Protein AF-X6P8C7-F1 (afdb_monomer)

Structure (mmCIF, N/CA/C/O backbone):
data_AF-X6P8C7-F1
#
_entry.id   AF-X6P8C7-F1
#
loop_
_atom_site.group_PDB
_atom_site.id
_atom_site.type_symbol
_atom_site.label_atom_id
_atom_site.label_alt_id
_atom_site.label_comp_id
_atom_site.label_asym_id
_atom_site.label_entity_id
_atom_site.label_seq_id
_atom_site.pdbx_PDB_ins_code
_atom_site.Cartn_x
_atom_site.Cartn_y
_atom_site.Cartn_z
_atom_site.occupancy
_atom_site.B_iso_or_equiv
_atom_site.auth_seq_id
_atom_site.auth_comp_id
_atom_site.auth_asym_id
_atom_site.auth_atom_id
_atom_site.pdbx_PDB_model_num
ATOM 1 N N . MET A 1 1 ? -44.834 15.120 -1.832 1.00 42.75 1 MET A N 1
ATOM 2 C CA . MET A 1 1 ? -44.148 13.977 -1.190 1.00 42.75 1 MET A CA 1
ATOM 3 C C . MET A 1 1 ? -42.795 13.835 -1.862 1.00 42.75 1 MET A C 1
ATOM 5 O O . MET A 1 1 ? -42.754 13.786 -3.082 1.00 42.75 1 MET A O 1
ATOM 9 N N . GLY A 1 2 ? -41.721 13.997 -1.089 1.00 45.91 2 GLY A N 1
ATOM 10 C CA . GLY A 1 2 ? -40.395 14.371 -1.585 1.00 45.91 2 GLY A CA 1
ATOM 11 C C . GLY A 1 2 ? -39.647 13.249 -2.300 1.00 45.91 2 GLY A C 1
ATOM 12 O O . GLY A 1 2 ? -39.567 12.133 -1.799 1.00 45.91 2 GLY A O 1
ATOM 13 N N . ASN A 1 3 ? -39.064 13.594 -3.446 1.00 49.72 3 ASN A N 1
ATOM 14 C CA . ASN A 1 3 ? -38.080 12.786 -4.151 1.00 49.72 3 ASN A CA 1
ATOM 15 C C . ASN A 1 3 ? -36.753 12.897 -3.382 1.00 49.72 3 ASN A C 1
ATOM 17 O O . ASN A 1 3 ? -36.060 13.911 -3.482 1.00 49.72 3 ASN A O 1
ATOM 21 N N . GLN A 1 4 ? -36.422 11.903 -2.557 1.00 58.41 4 GLN A N 1
ATOM 22 C CA . GLN A 1 4 ? -35.071 11.799 -2.013 1.00 58.41 4 GLN A CA 1
ATOM 23 C C . GLN A 1 4 ? -34.159 11.294 -3.133 1.00 58.41 4 GLN A C 1
ATOM 25 O O . GLN A 1 4 ? -34.240 10.135 -3.526 1.00 58.41 4 GLN A O 1
ATOM 30 N N . ASN A 1 5 ? -33.303 12.175 -3.654 1.00 56.22 5 ASN A N 1
ATOM 31 C CA . ASN A 1 5 ? -32.158 11.783 -4.471 1.00 56.22 5 ASN A CA 1
ATOM 32 C C . ASN A 1 5 ? -31.207 10.949 -3.602 1.00 56.22 5 ASN A C 1
ATOM 34 O O . ASN A 1 5 ? -30.315 11.487 -2.949 1.00 56.22 5 ASN A O 1
ATOM 38 N N . THR A 1 6 ? -31.406 9.636 -3.569 1.00 65.12 6 THR A N 1
ATOM 39 C CA . THR A 1 6 ? -30.437 8.695 -3.015 1.00 65.12 6 THR A CA 1
ATOM 40 C C . THR A 1 6 ? -29.329 8.505 -4.045 1.00 65.12 6 THR A C 1
ATOM 42 O O . THR A 1 6 ? -29.448 7.739 -4.998 1.00 65.12 6 THR A O 1
ATOM 45 N N . THR A 1 7 ? -28.237 9.252 -3.907 1.00 75.50 7 THR A N 1
ATOM 46 C CA . THR A 1 7 ? -27.039 9.007 -4.714 1.00 75.50 7 THR A CA 1
ATOM 47 C C . THR A 1 7 ? -26.411 7.680 -4.281 1.00 75.50 7 THR A C 1
ATOM 49 O O . THR A 1 7 ? -26.154 7.481 -3.098 1.00 75.50 7 THR A O 1
ATOM 52 N N . SER A 1 8 ? -26.113 6.776 -5.223 1.00 88.81 8 SER A N 1
ATOM 53 C CA . SER A 1 8 ? -25.430 5.495 -4.937 1.00 88.81 8 SER A CA 1
ATOM 54 C C . SER A 1 8 ? -24.003 5.664 -4.398 1.00 88.81 8 SER A C 1
ATOM 56 O O . SER A 1 8 ? -23.382 4.701 -3.959 1.00 88.81 8 SER A O 1
ATOM 58 N N . PHE A 1 9 ? -23.481 6.890 -4.453 1.00 86.06 9 PHE A N 1
ATOM 59 C CA . PHE A 1 9 ? -22.184 7.276 -3.925 1.00 86.06 9 PHE A CA 1
ATOM 60 C C . PHE A 1 9 ? -22.374 8.125 -2.674 1.00 86.06 9 PHE A C 1
ATOM 62 O O . PHE A 1 9 ? -23.135 9.096 -2.677 1.00 86.06 9 PHE A O 1
ATOM 69 N N . GLN A 1 10 ? -21.637 7.765 -1.628 1.00 87.44 10 GLN A N 1
ATOM 70 C CA . GLN A 1 10 ? -21.523 8.541 -0.406 1.00 87.44 10 GLN A CA 1
ATOM 71 C C . GLN A 1 10 ? -20.125 9.152 -0.341 1.00 87.44 10 GLN A C 1
ATOM 73 O O . GLN A 1 10 ? -19.122 8.448 -0.458 1.00 87.44 10 GLN A O 1
ATOM 78 N N . ILE A 1 11 ? -20.066 10.464 -0.131 1.00 86.62 11 ILE A N 1
ATOM 79 C CA . ILE A 1 11 ? -18.814 11.155 0.176 1.00 86.62 11 ILE A CA 1
ATOM 80 C C . ILE A 1 11 ? -18.490 10.885 1.650 1.00 86.62 11 ILE A C 1
ATOM 82 O O . ILE A 1 11 ? -19.321 11.118 2.530 1.00 86.62 11 ILE A O 1
ATOM 86 N N . LEU A 1 12 ? -17.302 10.336 1.903 1.00 89.12 12 LEU A N 1
ATOM 87 C CA . LEU A 1 12 ? -16.788 10.035 3.242 1.00 89.12 12 LEU A CA 1
ATOM 88 C C . LEU A 1 12 ? -15.950 11.207 3.770 1.00 89.12 12 LEU A C 1
ATOM 90 O O . LEU A 1 12 ? -15.833 12.240 3.115 1.00 89.12 12 LEU A O 1
ATOM 94 N N . LYS A 1 13 ? -15.371 11.063 4.967 1.00 92.06 13 LYS A N 1
ATOM 95 C CA . LYS A 1 13 ? -14.517 12.098 5.562 1.00 92.06 13 LYS A CA 1
ATOM 96 C C . LYS A 1 13 ? -13.347 12.461 4.643 1.00 92.06 13 LYS A C 1
ATOM 98 O O . LYS A 1 13 ? -12.673 11.575 4.110 1.00 92.06 13 LYS A O 1
ATOM 103 N N . ASP A 1 14 ? -13.085 13.762 4.537 1.00 93.88 14 ASP A N 1
ATOM 104 C CA . ASP A 1 14 ? -11.985 14.306 3.745 1.00 93.88 14 ASP A CA 1
ATOM 105 C C . ASP A 1 14 ? -10.636 13.707 4.149 1.00 93.88 14 ASP A C 1
ATOM 107 O O . ASP A 1 14 ? -10.365 13.431 5.325 1.00 93.88 14 ASP A O 1
ATOM 111 N N . LEU A 1 15 ? -9.769 13.525 3.153 1.00 90.94 15 LEU A N 1
ATOM 112 C CA . LEU A 1 15 ? -8.423 13.019 3.373 1.00 90.94 15 LEU A CA 1
ATOM 113 C C . LEU A 1 15 ? -7.607 14.000 4.237 1.00 90.94 15 LEU A C 1
ATOM 115 O O . LEU A 1 15 ? -7.647 15.208 3.995 1.00 90.94 15 LEU A O 1
ATOM 119 N N . PRO A 1 16 ? -6.760 13.508 5.165 1.00 91.12 16 PRO A N 1
ATOM 120 C CA . PRO A 1 16 ? -5.855 14.362 5.943 1.00 91.12 16 PRO A CA 1
ATOM 121 C C . PRO A 1 16 ? -4.851 15.141 5.080 1.00 91.12 16 PRO A C 1
ATOM 123 O O . PRO A 1 16 ? -4.258 16.124 5.521 1.00 91.12 16 PRO A O 1
ATOM 126 N N . THR A 1 17 ? -4.598 14.664 3.861 1.00 90.38 17 THR A N 1
ATOM 127 C CA . THR A 1 17 ? -3.742 15.318 2.878 1.00 90.38 17 THR A CA 1
ATOM 128 C C . THR A 1 17 ? -4.218 14.975 1.473 1.00 90.38 17 TH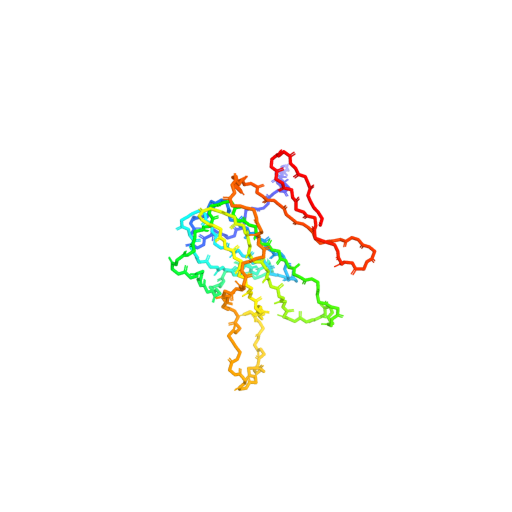R A C 1
ATOM 130 O O . THR A 1 17 ? -4.754 13.892 1.249 1.00 90.38 17 THR A O 1
ATOM 133 N N . SER A 1 18 ? -3.995 15.876 0.517 1.00 91.56 18 SER A N 1
ATOM 134 C CA . SER A 1 18 ? -4.240 15.566 -0.891 1.00 91.56 18 SER A CA 1
ATOM 135 C C . SER A 1 18 ? -3.305 14.441 -1.341 1.00 91.56 18 SER A C 1
ATOM 137 O O . SER A 1 18 ? -2.085 14.530 -1.162 1.00 91.56 18 SER A O 1
ATOM 139 N N . LEU A 1 19 ? -3.897 13.382 -1.889 1.00 89.62 19 LEU A N 1
ATOM 140 C CA . LEU A 1 19 ? -3.215 12.201 -2.397 1.00 89.62 19 LEU A CA 1
ATOM 141 C C . LEU A 1 19 ? -3.510 12.068 -3.892 1.00 89.62 19 LEU A C 1
ATOM 143 O O . LEU A 1 19 ? -4.668 12.018 -4.298 1.00 89.62 19 LEU A O 1
ATOM 147 N N . SER A 1 20 ? -2.461 11.967 -4.701 1.00 90.94 20 SER A N 1
ATOM 148 C CA . SER A 1 20 ? -2.538 11.619 -6.120 1.00 90.94 20 SER A CA 1
ATOM 149 C C . SER A 1 20 ? -1.798 10.307 -6.359 1.00 90.94 20 SER A C 1
ATOM 151 O O . SER A 1 20 ? -0.770 10.048 -5.732 1.00 90.94 20 SER A O 1
ATOM 153 N N . GLU A 1 21 ? -2.348 9.456 -7.229 1.00 90.31 21 GLU A N 1
ATOM 154 C CA . GLU A 1 21 ? -1.768 8.146 -7.587 1.00 90.31 21 GLU A CA 1
ATOM 155 C C . GLU A 1 21 ? -1.480 7.223 -6.383 1.00 90.31 21 GLU A C 1
ATOM 157 O O . GLU A 1 21 ? -0.647 6.316 -6.448 1.00 90.31 21 GLU A O 1
ATOM 162 N N . SER A 1 22 ? -2.184 7.444 -5.270 1.00 92.94 22 SER A N 1
ATOM 163 C CA . SER A 1 22 ? -2.041 6.647 -4.054 1.00 92.94 22 SER A CA 1
ATOM 164 C C . SER A 1 22 ? -2.429 5.196 -4.300 1.00 92.94 22 SER A C 1
ATOM 166 O O . SER A 1 22 ? -3.407 4.909 -4.993 1.00 92.94 22 SER A O 1
ATOM 168 N N . GLN A 1 23 ? -1.659 4.282 -3.718 1.00 94.62 23 GLN A N 1
ATOM 169 C CA . GLN A 1 23 ? -2.007 2.869 -3.678 1.00 94.62 23 GLN A CA 1
ATOM 170 C C . GLN A 1 23 ? -2.769 2.587 -2.388 1.00 94.62 23 GLN A C 1
ATOM 172 O O . GLN A 1 23 ? -2.431 3.124 -1.330 1.00 94.62 23 GLN A O 1
ATOM 177 N N . CYS A 1 24 ? -3.796 1.747 -2.478 1.00 95.06 24 CYS A N 1
ATOM 178 C CA . CYS A 1 24 ? -4.602 1.381 -1.328 1.00 95.06 24 CYS A CA 1
ATOM 179 C C . CYS A 1 24 ? -4.740 -0.132 -1.186 1.00 95.06 24 CYS A C 1
ATOM 181 O O . CYS A 1 24 ? -4.757 -0.865 -2.174 1.00 95.06 24 CYS A O 1
ATOM 183 N N . VAL A 1 25 ? -4.826 -0.590 0.059 1.00 95.38 25 VAL A N 1
ATOM 184 C CA . VAL A 1 25 ? -4.987 -2.002 0.404 1.00 95.38 25 VAL A CA 1
ATOM 185 C C . VAL A 1 25 ? -6.096 -2.126 1.435 1.00 95.38 25 VAL A C 1
ATOM 187 O O . VAL A 1 25 ? -6.070 -1.458 2.466 1.00 95.38 25 VAL A O 1
ATOM 190 N N . LEU A 1 26 ? -7.071 -2.990 1.161 1.00 94.50 26 LEU A N 1
ATOM 191 C CA . LEU A 1 26 ? -8.130 -3.306 2.111 1.00 94.50 26 LEU A CA 1
ATOM 192 C C . LEU A 1 26 ? -7.653 -4.381 3.094 1.00 94.50 26 LEU A C 1
ATOM 194 O O . LEU A 1 26 ? -7.159 -5.438 2.693 1.00 94.50 26 LEU A O 1
ATOM 198 N N . HIS A 1 27 ? -7.854 -4.137 4.384 1.00 92.31 27 HIS A N 1
ATOM 199 C CA . HIS A 1 27 ? -7.658 -5.119 5.440 1.00 92.31 27 HIS A CA 1
ATOM 200 C C . HIS A 1 27 ? -8.771 -4.993 6.478 1.00 92.31 27 HIS A C 1
ATOM 202 O O . HIS A 1 27 ? -8.809 -4.040 7.251 1.00 92.31 27 HIS A O 1
ATOM 208 N N . LYS A 1 28 ? -9.693 -5.963 6.498 1.00 91.56 28 LYS A N 1
ATOM 209 C CA . LYS A 1 28 ? -10.877 -5.938 7.371 1.00 91.56 28 LYS A CA 1
ATOM 210 C C . LYS A 1 28 ? -11.659 -4.627 7.189 1.00 91.56 28 LYS A C 1
ATOM 212 O O . LYS A 1 28 ? -12.066 -4.307 6.077 1.00 91.56 28 LYS A O 1
ATOM 217 N N . HIS A 1 29 ? -11.837 -3.859 8.263 1.00 94.38 29 HIS A N 1
ATOM 218 C CA . HIS A 1 29 ? -12.536 -2.575 8.257 1.00 94.38 29 HIS A CA 1
ATOM 219 C C . HIS A 1 29 ? -11.619 -1.389 7.942 1.00 94.38 29 HIS A C 1
ATOM 221 O O . HIS A 1 29 ? -12.042 -0.243 8.103 1.00 94.38 29 HIS A O 1
ATOM 227 N N . GLU A 1 30 ? -10.389 -1.637 7.497 1.00 95.88 30 GLU A N 1
ATOM 228 C CA . GLU A 1 30 ? -9.380 -0.617 7.250 1.00 95.88 30 GLU A CA 1
ATOM 229 C C . GLU A 1 30 ? -9.018 -0.526 5.772 1.00 95.88 30 GLU A C 1
ATOM 231 O O . GLU A 1 30 ? -8.679 -1.520 5.130 1.00 95.88 30 GLU A O 1
ATOM 236 N N . LEU A 1 31 ? -9.031 0.694 5.245 1.00 96.44 31 LEU A N 1
ATOM 237 C CA . LEU A 1 31 ? -8.408 1.031 3.977 1.00 96.44 31 LEU A CA 1
ATOM 238 C C . LEU A 1 31 ? -7.046 1.663 4.268 1.00 96.44 31 LEU A C 1
ATOM 240 O O . LEU A 1 31 ? -6.958 2.797 4.745 1.00 96.44 31 LEU A O 1
ATOM 244 N N . LEU A 1 32 ? -5.980 0.920 3.993 1.00 97.19 32 LEU A N 1
ATOM 245 C CA . LEU A 1 32 ? -4.611 1.398 4.122 1.00 97.19 32 LEU A CA 1
ATOM 246 C C . LEU A 1 32 ? -4.264 2.214 2.881 1.00 97.19 32 LEU A C 1
ATOM 248 O O . LEU A 1 32 ? -4.338 1.705 1.769 1.00 97.19 32 LEU A O 1
ATOM 252 N N . LEU A 1 33 ? -3.897 3.474 3.073 1.00 97.19 33 LEU A N 1
ATOM 253 C CA . LEU A 1 33 ? -3.460 4.406 2.040 1.00 97.19 33 LEU A CA 1
ATOM 254 C C . LEU A 1 33 ? -1.942 4.526 2.129 1.00 97.19 33 LEU A C 1
A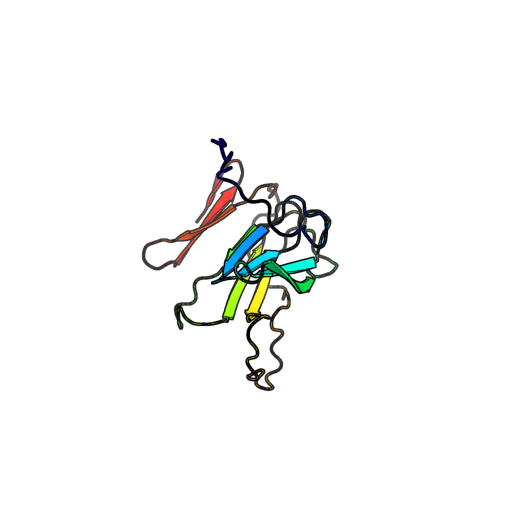TOM 256 O O . LEU A 1 33 ? -1.416 5.010 3.134 1.00 97.19 33 LEU A O 1
ATOM 260 N N . CYS A 1 34 ? -1.230 4.083 1.099 1.00 96.44 34 CYS A N 1
ATOM 261 C CA . CYS A 1 34 ? 0.219 3.925 1.125 1.00 96.44 34 CYS A CA 1
ATOM 262 C C . CYS A 1 34 ? 0.904 4.996 0.274 1.00 96.44 34 CYS A C 1
ATOM 264 O O . CYS A 1 34 ? 1.365 4.727 -0.831 1.00 96.44 34 CYS A O 1
ATOM 266 N N . GLY A 1 35 ? 1.001 6.217 0.806 1.00 94.25 35 GLY A N 1
ATOM 267 C CA . GLY A 1 35 ? 1.650 7.327 0.111 1.00 94.25 35 GLY A CA 1
ATOM 268 C C . GLY A 1 35 ? 0.972 7.693 -1.213 1.00 94.25 35 GLY A C 1
ATOM 269 O O . GLY A 1 35 ? -0.207 7.424 -1.415 1.00 94.25 35 GLY A O 1
ATOM 270 N N . GLY A 1 36 ? 1.697 8.353 -2.104 1.00 90.44 36 GLY A N 1
ATOM 271 C CA . GLY A 1 36 ? 1.238 8.833 -3.408 1.00 90.44 36 GLY A CA 1
ATOM 272 C C . GLY A 1 36 ? 2.311 9.713 -4.047 1.00 90.44 36 GLY A C 1
ATOM 273 O O . GLY A 1 36 ? 3.387 9.895 -3.466 1.00 90.44 36 GLY A O 1
ATOM 274 N N . ALA A 1 37 ? 2.036 10.289 -5.216 1.00 88.50 37 ALA A N 1
ATOM 275 C CA . ALA A 1 37 ? 2.995 11.161 -5.890 1.00 88.50 37 ALA A CA 1
ATOM 276 C C . ALA A 1 37 ? 3.401 12.324 -4.964 1.00 88.50 37 ALA A C 1
ATOM 278 O O . ALA A 1 37 ? 2.558 13.067 -4.458 1.00 88.50 37 ALA A O 1
ATOM 279 N N . ASN A 1 38 ? 4.703 12.452 -4.687 1.00 88.12 38 ASN A N 1
ATOM 280 C CA . ASN A 1 38 ? 5.279 13.416 -3.738 1.00 88.12 38 ASN A CA 1
ATOM 281 C C . ASN A 1 38 ? 4.750 13.323 -2.284 1.00 88.12 38 ASN A C 1
ATOM 283 O O . ASN A 1 38 ? 4.963 14.236 -1.479 1.00 88.12 38 ASN A O 1
ATOM 287 N N . LYS A 1 39 ? 4.050 12.243 -1.910 1.00 94.31 39 LYS A N 1
ATOM 288 C CA . LYS A 1 39 ? 3.459 12.047 -0.578 1.00 94.31 39 LYS A CA 1
ATOM 289 C C . LYS A 1 39 ? 3.920 10.728 0.013 1.00 94.31 39 LYS A C 1
ATOM 291 O O . LYS A 1 39 ? 3.455 9.666 -0.358 1.00 94.31 39 LYS A O 1
ATOM 296 N N . ARG A 1 40 ? 4.795 10.794 1.011 1.00 96.00 40 ARG A N 1
ATOM 297 C CA . ARG A 1 40 ? 5.359 9.598 1.657 1.00 96.00 40 ARG A CA 1
ATOM 298 C C . ARG A 1 40 ? 4.531 9.046 2.814 1.00 96.00 40 ARG A C 1
ATOM 300 O O . ARG A 1 40 ? 4.863 7.991 3.342 1.00 96.00 40 ARG A O 1
ATOM 307 N N . THR A 1 41 ? 3.523 9.777 3.273 1.00 96.81 41 THR A N 1
ATOM 308 C CA . THR A 1 41 ? 2.771 9.409 4.475 1.00 96.81 41 THR A CA 1
ATOM 309 C C . THR A 1 41 ? 1.770 8.299 4.190 1.00 96.81 41 THR A C 1
ATOM 311 O O . THR A 1 41 ? 1.045 8.364 3.202 1.00 96.81 41 THR A O 1
ATOM 314 N N . CYS A 1 42 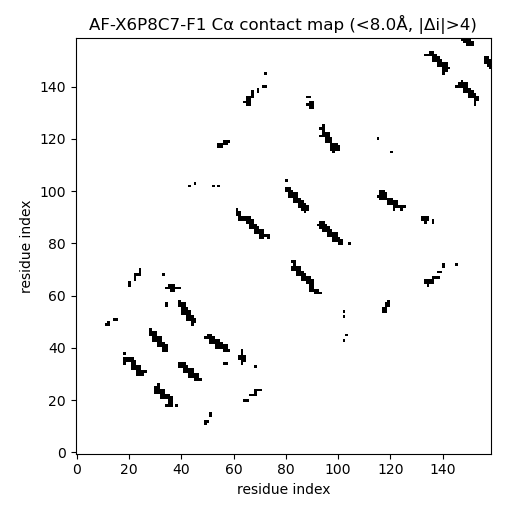? 1.704 7.321 5.089 1.00 97.31 42 CYS A N 1
ATOM 315 C CA . CYS A 1 42 ? 0.709 6.261 5.071 1.00 97.31 42 CYS A CA 1
ATOM 316 C C . CYS A 1 42 ? -0.361 6.500 6.145 1.00 97.31 42 CYS A C 1
ATOM 318 O O . CYS A 1 42 ? -0.046 6.919 7.265 1.00 97.31 42 CYS A O 1
ATOM 320 N N . TYR A 1 43 ? -1.613 6.197 5.814 1.00 97.50 43 TYR A N 1
ATOM 321 C CA . TYR A 1 43 ? -2.760 6.317 6.713 1.00 97.50 43 TYR A CA 1
ATOM 322 C C . TYR A 1 43 ? -3.587 5.034 6.705 1.00 97.50 43 TYR A C 1
ATOM 324 O O . TYR A 1 43 ? -3.650 4.350 5.691 1.00 97.50 43 TYR A O 1
ATOM 332 N N . SER A 1 44 ? -4.252 4.737 7.814 1.00 97.38 44 SER A N 1
ATOM 333 C CA . SER A 1 44 ? -5.355 3.780 7.853 1.00 97.38 44 SER A CA 1
ATOM 334 C C . SER A 1 44 ? -6.655 4.559 7.999 1.00 97.38 44 SER A C 1
ATOM 336 O O . SER A 1 44 ? -6.790 5.364 8.925 1.00 97.38 44 SER A O 1
ATOM 338 N N . TYR A 1 45 ? -7.587 4.345 7.076 1.00 97.25 45 TYR A N 1
ATOM 339 C CA . TYR A 1 45 ? -8.960 4.821 7.170 1.00 97.25 45 TYR A CA 1
ATOM 340 C C . TYR A 1 45 ? -9.860 3.696 7.672 1.00 97.25 45 TYR A C 1
ATOM 342 O O . TYR A 1 45 ? -9.984 2.661 7.020 1.00 97.25 45 TYR A O 1
ATOM 350 N N . HIS A 1 46 ? -10.524 3.899 8.804 1.00 96.62 46 HIS A N 1
ATOM 351 C CA . HIS A 1 46 ? -11.447 2.911 9.344 1.00 96.62 46 HIS A CA 1
ATOM 352 C C . HIS A 1 46 ? -12.858 3.150 8.808 1.00 96.62 46 HIS A C 1
ATOM 354 O O . HIS A 1 46 ? -13.536 4.099 9.197 1.00 96.62 46 HIS A O 1
ATOM 360 N N . THR A 1 47 ? -13.334 2.228 7.978 1.00 94.94 47 THR A N 1
ATOM 361 C CA . THR A 1 47 ? -14.620 2.293 7.263 1.00 94.94 47 THR A CA 1
ATOM 362 C C . THR A 1 47 ? -15.826 2.494 8.183 1.00 94.94 47 THR A C 1
ATOM 364 O O . THR A 1 47 ? -16.661 3.342 7.898 1.00 94.94 47 THR A O 1
ATOM 367 N N . LEU A 1 48 ? -15.890 1.785 9.319 1.00 94.69 48 LEU A N 1
ATOM 368 C CA . LEU A 1 48 ? -16.992 1.937 10.286 1.00 94.69 48 LEU A CA 1
ATOM 369 C C . LEU A 1 48 ? -16.899 3.202 11.153 1.00 94.69 48 LEU A C 1
ATOM 371 O O . LEU A 1 48 ? -17.923 3.754 11.540 1.00 94.69 48 LEU A O 1
ATOM 375 N N . LYS A 1 49 ? -15.683 3.654 11.489 1.00 95.00 49 LYS A N 1
ATOM 376 C CA . LYS A 1 49 ? -15.471 4.825 12.358 1.00 95.00 49 LYS A CA 1
ATOM 377 C C . LYS A 1 49 ? -15.452 6.134 11.571 1.00 95.00 49 LYS A C 1
ATOM 379 O O . LYS A 1 49 ? -15.588 7.190 12.172 1.00 95.00 49 LYS A O 1
ATOM 384 N N . ASN A 1 50 ? -15.297 6.068 10.245 1.00 95.12 50 ASN A N 1
ATOM 385 C CA . ASN A 1 50 ? -15.142 7.221 9.360 1.00 95.12 50 ASN A CA 1
ATOM 386 C C . ASN A 1 50 ? -14.002 8.150 9.820 1.00 95.12 50 ASN A C 1
ATOM 388 O O . ASN A 1 50 ? -14.142 9.370 9.904 1.00 95.12 50 ASN A O 1
ATOM 392 N N . GLU A 1 51 ? -12.858 7.560 10.170 1.00 95.88 51 GLU A N 1
ATOM 393 C CA . GLU A 1 51 ? -11.704 8.269 10.720 1.00 95.88 51 GLU A CA 1
ATOM 394 C C . GLU A 1 51 ? -10.389 7.767 10.128 1.00 95.88 51 GLU A C 1
ATOM 396 O O . GLU A 1 51 ? -10.260 6.603 9.753 1.00 95.88 51 GLU A O 1
ATOM 401 N N . TYR A 1 52 ? -9.396 8.657 10.097 1.00 96.81 52 TYR A N 1
ATOM 402 C CA . TYR A 1 52 ? -8.041 8.362 9.648 1.00 96.81 52 TYR A CA 1
ATOM 403 C C . TYR A 1 52 ? -7.081 8.348 10.832 1.00 96.81 52 TYR A C 1
ATOM 405 O O . TYR A 1 52 ? -7.139 9.223 11.698 1.00 96.81 52 TYR A O 1
ATOM 413 N N . LYS A 1 53 ? -6.126 7.421 10.812 1.00 96.75 53 LYS A N 1
ATOM 414 C CA . LYS A 1 53 ? -4.950 7.442 11.683 1.00 96.75 53 LYS A CA 1
ATOM 415 C C . LYS A 1 53 ? -3.675 7.335 10.861 1.00 96.75 53 LYS A C 1
ATOM 417 O O . LYS A 1 53 ? -3.621 6.636 9.852 1.00 96.75 53 LYS A O 1
ATOM 422 N N . PHE A 1 54 ? -2.645 8.047 11.301 1.00 96.19 54 PHE A N 1
ATOM 423 C CA . PHE A 1 54 ? -1.302 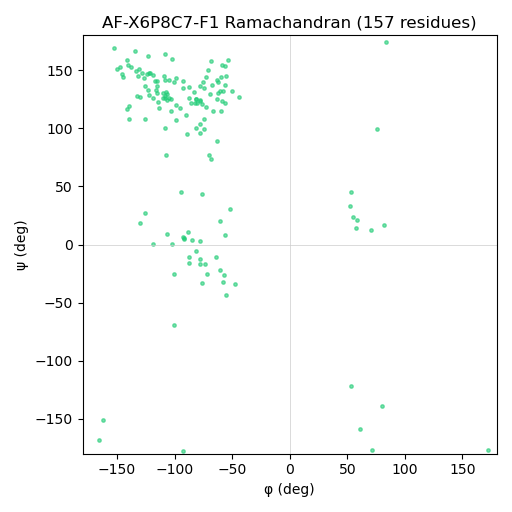7.940 10.740 1.00 96.19 54 PHE A CA 1
ATOM 424 C C . PHE A 1 54 ? -0.705 6.560 11.045 1.00 96.19 54 PHE A C 1
ATOM 426 O O . PHE A 1 54 ? -0.820 6.087 12.174 1.00 96.19 54 PHE A O 1
ATOM 433 N N . ILE A 1 55 ? -0.053 5.950 10.053 1.00 96.38 55 ILE A N 1
ATOM 434 C CA . ILE A 1 55 ? 0.701 4.699 10.218 1.00 96.38 55 ILE A CA 1
ATOM 435 C C . ILE A 1 55 ? 2.191 5.031 10.325 1.00 96.38 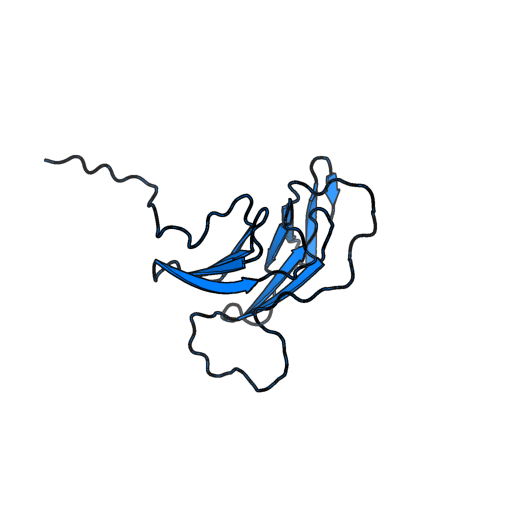55 ILE A C 1
ATOM 437 O O . ILE A 1 55 ? 2.787 4.899 11.389 1.00 96.38 55 ILE A O 1
ATOM 441 N N . CYS A 1 56 ? 2.786 5.489 9.220 1.00 96.81 56 CYS A N 1
ATOM 442 C CA . CYS A 1 56 ? 4.210 5.795 9.108 1.00 96.81 56 CYS A CA 1
ATOM 443 C C . CYS A 1 56 ? 4.502 6.625 7.849 1.00 96.81 56 CYS A C 1
ATOM 445 O O . CYS A 1 56 ? 3.595 7.137 7.185 1.00 96.81 56 CYS A O 1
ATOM 447 N N . LYS A 1 57 ? 5.785 6.765 7.502 1.00 97.12 57 LYS A N 1
ATOM 448 C CA . LYS A 1 57 ? 6.229 7.341 6.230 1.00 97.12 57 LYS A CA 1
ATOM 449 C C . LYS A 1 57 ? 7.132 6.355 5.502 1.00 97.12 57 LYS A C 1
ATOM 451 O O . LYS A 1 57 ? 7.929 5.673 6.136 1.00 97.12 57 LYS A O 1
ATOM 456 N N . TYR A 1 58 ? 7.070 6.361 4.175 1.00 97.00 58 TYR A N 1
ATOM 457 C CA . TYR A 1 58 ? 8.116 5.769 3.342 1.00 97.00 58 TYR A CA 1
ATOM 458 C C . TYR A 1 58 ? 9.496 6.376 3.667 1.00 97.00 58 TYR A C 1
ATOM 460 O O . TYR A 1 58 ? 9.545 7.538 4.110 1.00 97.00 58 TYR A O 1
ATOM 468 N N . PRO A 1 59 ? 10.605 5.647 3.435 1.00 96.12 59 PRO A N 1
ATOM 469 C CA . PRO A 1 59 ? 11.969 6.164 3.562 1.00 96.12 59 PRO A CA 1
ATOM 470 C C . PRO A 1 59 ? 12.195 7.446 2.748 1.00 96.12 59 PRO A C 1
ATOM 472 O O . PRO A 1 59 ? 11.409 7.796 1.866 1.00 96.12 59 PRO A O 1
ATOM 475 N N . ARG A 1 60 ? 13.218 8.227 3.113 1.00 95.00 60 ARG A N 1
ATOM 476 C CA . ARG A 1 60 ? 13.476 9.551 2.504 1.00 95.00 60 ARG A CA 1
ATOM 477 C C . ARG A 1 60 ? 13.996 9.465 1.074 1.00 95.00 60 ARG A C 1
ATOM 479 O O . ARG A 1 60 ? 13.821 10.413 0.326 1.00 95.00 60 ARG A O 1
ATOM 486 N N . ASP A 1 61 ? 14.624 8.353 0.754 1.00 92.38 61 ASP A N 1
ATOM 487 C CA . ASP A 1 61 ? 15.290 8.009 -0.495 1.00 92.38 61 ASP A CA 1
ATOM 488 C C . ASP A 1 61 ? 14.371 7.281 -1.493 1.00 92.38 61 ASP A C 1
ATOM 490 O O . ASP A 1 61 ? 14.825 6.874 -2.558 1.00 92.38 61 ASP A O 1
ATOM 494 N N . VAL A 1 62 ? 13.084 7.127 -1.164 1.00 92.38 62 VAL A N 1
ATOM 495 C CA . VAL A 1 62 ? 12.104 6.406 -1.985 1.00 92.38 62 VAL A CA 1
ATOM 496 C C . VAL A 1 62 ? 11.118 7.374 -2.630 1.00 92.38 62 VAL A C 1
ATOM 498 O O . VAL A 1 62 ? 10.424 8.126 -1.940 1.00 92.38 62 VAL A O 1
ATOM 501 N N . GLU A 1 63 ? 11.004 7.277 -3.953 1.00 91.50 63 GLU A N 1
ATOM 502 C CA . GLU A 1 63 ? 9.989 7.957 -4.755 1.00 91.50 63 GLU A CA 1
ATOM 503 C C . GLU A 1 63 ? 8.837 7.006 -5.081 1.00 91.50 63 GLU A C 1
ATOM 505 O O . GLU A 1 63 ? 9.029 5.822 -5.340 1.00 91.50 63 GLU A O 1
ATOM 510 N N . LEU A 1 64 ? 7.612 7.528 -5.090 1.00 92.19 64 LEU A N 1
ATOM 511 C CA . LEU A 1 64 ? 6.395 6.715 -5.208 1.00 92.19 64 LEU A CA 1
ATOM 512 C C . LEU A 1 64 ? 5.718 6.817 -6.578 1.00 92.19 64 LEU A C 1
ATOM 514 O O . LEU A 1 64 ? 4.608 6.318 -6.768 1.00 92.19 64 LEU A O 1
ATOM 518 N N . ASN A 1 65 ? 6.373 7.444 -7.551 1.00 88.44 65 ASN A N 1
ATOM 519 C CA . ASN A 1 65 ? 5.815 7.613 -8.889 1.00 88.44 65 ASN A CA 1
ATOM 520 C C . ASN A 1 65 ? 5.683 6.249 -9.573 1.00 88.44 65 ASN A C 1
ATOM 522 O O . ASN A 1 65 ? 6.685 5.581 -9.834 1.00 88.44 65 ASN A O 1
ATOM 526 N N . GLY A 1 66 ? 4.445 5.831 -9.846 1.00 86.56 66 GLY A N 1
ATOM 527 C CA . GLY A 1 66 ? 4.151 4.554 -10.495 1.00 86.56 66 GLY A CA 1
ATOM 528 C C . GLY A 1 66 ? 4.398 3.303 -9.647 1.00 86.56 66 GLY A C 1
ATOM 529 O O . GLY A 1 66 ? 4.406 2.216 -10.212 1.00 86.56 66 GLY A O 1
ATOM 530 N N . HIS A 1 67 ? 4.611 3.417 -8.332 1.00 91.06 67 HIS A N 1
ATOM 531 C CA . HIS A 1 67 ? 4.775 2.239 -7.471 1.00 91.06 67 HIS A CA 1
ATOM 532 C C . HIS A 1 67 ? 3.469 1.438 -7.329 1.00 91.06 67 HIS A C 1
ATOM 534 O O . HIS A 1 67 ? 2.370 1.974 -7.489 1.00 91.06 67 HIS A O 1
ATOM 540 N N . CYS A 1 68 ? 3.592 0.158 -6.980 1.00 92.50 68 CYS A N 1
ATOM 541 C CA . CYS A 1 68 ? 2.465 -0.698 -6.619 1.00 92.50 68 CYS A CA 1
ATOM 542 C C . CYS A 1 68 ? 2.622 -1.187 -5.178 1.00 92.50 68 CYS A C 1
ATOM 544 O O . CYS A 1 68 ? 3.741 -1.431 -4.720 1.00 92.50 68 CYS A O 1
ATOM 546 N N . VAL A 1 69 ? 1.497 -1.336 -4.478 1.00 94.75 69 VAL A N 1
ATOM 547 C CA . VAL A 1 69 ? 1.439 -1.918 -3.135 1.00 94.75 69 VAL A CA 1
ATOM 548 C C . VAL A 1 69 ? 0.434 -3.053 -3.139 1.00 94.75 69 VAL A C 1
ATOM 550 O O . VAL A 1 69 ? -0.663 -2.913 -3.675 1.00 94.75 69 VAL A O 1
ATOM 553 N N . MET A 1 70 ? 0.796 -4.167 -2.514 1.00 92.94 70 MET A N 1
ATOM 554 C CA . MET A 1 70 ? -0.085 -5.317 -2.370 1.00 92.94 70 MET A CA 1
ATOM 555 C C . MET A 1 70 ? 0.036 -5.967 -1.002 1.00 92.94 70 MET A C 1
ATOM 557 O O . MET A 1 70 ? 1.074 -5.895 -0.343 1.00 92.94 70 MET A O 1
ATOM 561 N N . LYS A 1 71 ? -1.044 -6.637 -0.607 1.00 92.38 71 LYS A N 1
ATOM 562 C CA . LYS A 1 71 ? -1.070 -7.551 0.528 1.00 92.38 71 LYS A CA 1
ATOM 563 C C . LYS A 1 71 ? -0.520 -8.906 0.086 1.00 92.38 71 LYS A C 1
ATOM 565 O O . LYS A 1 71 ? -1.041 -9.488 -0.864 1.00 92.38 71 LYS A O 1
ATOM 570 N N . LEU A 1 72 ? 0.497 -9.406 0.781 1.00 88.88 72 LEU A N 1
ATOM 571 C CA . LEU A 1 72 ? 0.945 -10.788 0.632 1.00 88.88 72 LEU A CA 1
ATOM 572 C C . LEU A 1 72 ? -0.047 -11.717 1.340 1.00 88.88 72 LEU A C 1
ATOM 574 O O . LEU A 1 72 ? -0.561 -11.384 2.411 1.00 88.88 72 LEU A O 1
ATOM 578 N N . VAL A 1 73 ? -0.339 -12.862 0.722 1.00 77.44 73 VAL A N 1
ATOM 579 C CA . VAL A 1 73 ? -1.180 -13.890 1.341 1.00 77.44 73 VAL A CA 1
ATOM 580 C C . VAL A 1 73 ? -0.366 -14.554 2.441 1.00 77.44 73 VAL A C 1
ATOM 582 O O . VAL A 1 73 ? 0.676 -15.143 2.164 1.00 77.44 73 VAL A O 1
ATOM 585 N N . ASP A 1 74 ? -0.846 -14.431 3.672 1.00 67.31 74 ASP A N 1
ATOM 586 C CA . ASP A 1 74 ? -0.370 -15.226 4.793 1.00 67.31 74 ASP A CA 1
ATOM 587 C C . ASP A 1 74 ? -1.441 -16.281 5.086 1.00 67.31 74 ASP A C 1
ATOM 589 O O . ASP A 1 74 ? -2.622 -15.943 5.201 1.00 67.31 74 ASP A O 1
ATOM 593 N N . ASN A 1 75 ? -1.047 -17.554 5.108 1.00 57.75 75 ASN A N 1
ATOM 594 C CA . ASN A 1 75 ? -1.963 -18.673 5.353 1.00 57.75 75 ASN A CA 1
ATOM 595 C C . ASN A 1 75 ? -2.300 -18.809 6.844 1.00 57.75 75 ASN A C 1
ATOM 597 O O . ASN A 1 75 ? -3.236 -19.527 7.204 1.00 57.75 75 ASN A O 1
ATOM 601 N N . ASP A 1 76 ? -1.558 -18.113 7.704 1.00 56.81 76 ASP A N 1
ATOM 602 C CA . ASP A 1 76 ? -1.720 -18.203 9.140 1.00 56.81 76 ASP A CA 1
ATOM 603 C C . ASP A 1 76 ? -2.750 -17.167 9.617 1.00 56.81 76 ASP A C 1
ATOM 605 O O . ASP A 1 76 ? -2.451 -16.014 9.923 1.00 56.81 76 ASP A O 1
ATOM 609 N N . ASN A 1 77 ? -3.991 -17.648 9.730 1.00 63.34 77 ASN A N 1
ATOM 610 C CA . ASN A 1 77 ? -5.114 -17.027 10.436 1.00 63.34 77 ASN A CA 1
ATOM 611 C C . ASN A 1 77 ? -5.778 -15.836 9.706 1.00 63.34 77 ASN A C 1
ATOM 613 O O . ASN A 1 77 ? -5.347 -14.688 9.814 1.00 63.34 77 ASN A O 1
ATOM 617 N N . GLU A 1 78 ? -6.907 -16.084 9.029 1.00 63.94 78 GLU A N 1
ATOM 618 C CA . GLU A 1 78 ? -7.716 -15.041 8.363 1.00 63.94 78 GLU A CA 1
ATOM 619 C C . GLU A 1 78 ? -8.178 -13.928 9.327 1.00 63.94 78 GLU A C 1
ATOM 621 O O . GLU A 1 78 ? -8.337 -12.770 8.927 1.00 63.94 78 GLU A O 1
ATOM 626 N N . ASP A 1 79 ? -8.293 -14.253 10.617 1.00 67.56 79 ASP A N 1
ATOM 627 C CA . ASP A 1 79 ? -8.652 -13.327 11.693 1.00 67.56 79 ASP A CA 1
ATOM 628 C C . ASP A 1 79 ? -7.464 -12.536 12.258 1.00 67.56 79 ASP A C 1
ATOM 630 O O . ASP A 1 79 ? -7.625 -11.723 13.174 1.00 67.56 79 ASP A O 1
ATOM 634 N N . SER A 1 80 ? -6.269 -12.690 11.693 1.00 79.19 80 SER A N 1
ATOM 635 C CA . SER A 1 80 ? -5.093 -11.911 12.064 1.00 79.19 80 SER A CA 1
ATOM 636 C C . SER A 1 80 ? -5.316 -10.409 11.834 1.00 79.19 80 SER A C 1
ATOM 638 O O . SER A 1 80 ? -5.764 -9.975 10.774 1.00 79.19 80 SER A O 1
ATOM 640 N N . ASN A 1 81 ? -4.979 -9.591 12.834 1.00 86.00 81 ASN A N 1
ATOM 641 C CA . ASN A 1 81 ? -4.871 -8.128 12.702 1.00 86.00 81 ASN A CA 1
ATOM 642 C C . ASN A 1 81 ? -3.571 -7.688 12.017 1.00 86.00 81 ASN A C 1
ATOM 644 O O . ASN A 1 81 ? -3.265 -6.494 11.970 1.00 86.00 81 ASN A O 1
ATOM 648 N N . GLN A 1 82 ? -2.768 -8.655 11.581 1.00 88.88 82 GLN A N 1
ATOM 649 C CA . GLN A 1 82 ? -1.463 -8.452 10.993 1.00 88.88 82 GLN A CA 1
ATOM 650 C C . GLN A 1 82 ? -1.470 -8.902 9.540 1.00 88.88 82 GLN A C 1
ATOM 652 O O . GLN A 1 82 ? -2.058 -9.925 9.188 1.00 88.88 82 GLN A O 1
ATOM 657 N N . ILE A 1 83 ? -0.782 -8.146 8.696 1.00 91.38 83 ILE A N 1
ATOM 658 C CA . ILE A 1 83 ? -0.553 -8.495 7.296 1.00 91.38 83 ILE A CA 1
ATOM 659 C C . ILE A 1 83 ? 0.862 -8.100 6.905 1.00 91.38 83 ILE A C 1
ATOM 661 O O . ILE A 1 83 ? 1.465 -7.207 7.502 1.00 91.38 83 ILE A O 1
ATOM 665 N N . ILE A 1 84 ? 1.369 -8.713 5.844 1.00 92.12 84 ILE A N 1
ATOM 666 C CA . ILE A 1 84 ? 2.601 -8.265 5.207 1.00 92.12 84 ILE A CA 1
ATOM 667 C C . ILE A 1 84 ? 2.227 -7.519 3.930 1.00 92.12 84 ILE A C 1
ATOM 669 O O . ILE A 1 84 ? 1.515 -8.038 3.071 1.00 92.12 84 ILE A O 1
ATOM 673 N N . LEU A 1 85 ? 2.702 -6.285 3.814 1.00 94.81 85 LEU A N 1
ATOM 674 C CA . LEU A 1 85 ? 2.589 -5.475 2.611 1.00 94.81 85 LEU A CA 1
ATOM 675 C C . LEU A 1 85 ? 3.908 -5.508 1.847 1.00 94.81 85 LEU A C 1
ATOM 677 O O . LEU A 1 85 ? 4.977 -5.402 2.450 1.00 94.81 85 LEU A O 1
ATOM 681 N N . LEU A 1 86 ? 3.819 -5.588 0.524 1.00 94.06 86 LEU A N 1
ATOM 682 C CA . LEU A 1 86 ? 4.935 -5.414 -0.398 1.00 94.06 86 LEU A CA 1
ATOM 683 C C . LEU A 1 86 ? 4.679 -4.162 -1.235 1.00 94.06 86 LEU A C 1
ATOM 685 O O . LEU A 1 86 ? 3.667 -4.075 -1.927 1.00 94.06 86 LEU A O 1
ATOM 689 N N . SER A 1 87 ? 5.606 -3.212 -1.182 1.00 94.31 87 SER A N 1
ATOM 690 C CA . SER A 1 87 ? 5.642 -2.046 -2.059 1.00 94.31 87 SER A CA 1
ATOM 691 C C . SER A 1 87 ? 6.817 -2.182 -3.014 1.00 94.31 87 SER A C 1
ATOM 693 O O . SER A 1 87 ? 7.957 -2.299 -2.564 1.00 94.31 87 SER A O 1
ATOM 695 N N . PHE A 1 88 ? 6.584 -2.090 -4.319 1.00 91.31 88 PHE A N 1
ATOM 696 C CA . PHE A 1 88 ? 7.659 -2.253 -5.293 1.00 91.31 88 PHE A CA 1
ATOM 697 C C . PHE A 1 88 ? 7.433 -1.513 -6.613 1.00 91.31 88 PHE A C 1
ATOM 699 O O . PHE A 1 88 ? 6.343 -1.015 -6.910 1.00 91.31 88 PHE A O 1
ATOM 706 N N . GLY A 1 89 ? 8.506 -1.468 -7.403 1.00 87.25 89 GLY A N 1
ATOM 707 C CA . GLY A 1 89 ? 8.554 -0.824 -8.706 1.00 87.25 89 GLY A CA 1
ATOM 708 C C . GLY A 1 89 ? 8.733 0.684 -8.578 1.00 87.25 89 GLY A C 1
ATOM 709 O O . GLY A 1 89 ? 9.525 1.127 -7.753 1.00 87.25 89 GLY A O 1
ATOM 710 N N . GLY A 1 90 ? 8.028 1.458 -9.403 1.00 83.44 90 GLY A N 1
ATOM 711 C CA . GLY A 1 90 ? 8.193 2.909 -9.484 1.00 83.44 90 GLY A CA 1
ATOM 712 C C . GLY A 1 90 ? 9.506 3.363 -10.138 1.00 83.44 90 GLY A C 1
ATOM 713 O O . GLY A 1 90 ? 10.283 2.556 -10.658 1.00 83.44 90 GLY A O 1
ATOM 714 N N . TYR A 1 91 ? 9.732 4.679 -10.168 1.00 82.06 91 TYR A N 1
ATOM 715 C CA . TYR A 1 91 ? 10.974 5.279 -10.666 1.00 82.06 91 TYR A CA 1
ATOM 716 C C . TYR A 1 91 ? 11.429 6.474 -9.795 1.00 82.06 91 TYR A C 1
ATOM 718 O O . TYR A 1 91 ? 10.710 7.477 -9.750 1.00 82.06 91 TYR A O 1
ATOM 726 N N . PRO A 1 92 ? 12.627 6.416 -9.169 1.00 85.31 92 PRO A N 1
ATOM 727 C CA . PRO A 1 92 ? 13.528 5.261 -9.089 1.00 85.31 92 PRO A CA 1
ATOM 728 C C . PRO A 1 92 ? 12.872 4.040 -8.441 1.00 85.31 92 PRO A C 1
ATOM 730 O O . PRO A 1 92 ? 11.918 4.167 -7.684 1.00 85.31 92 PRO A O 1
ATOM 733 N N . LYS A 1 93 ? 13.370 2.850 -8.777 1.00 85.19 93 LYS A N 1
ATOM 734 C CA . LYS A 1 93 ? 12.762 1.605 -8.311 1.00 85.19 93 LYS A CA 1
ATOM 735 C C . LYS A 1 93 ? 13.035 1.365 -6.836 1.00 85.19 93 LYS A C 1
ATOM 737 O O . LYS A 1 93 ? 14.170 1.533 -6.389 1.00 85.19 93 LYS A O 1
ATOM 742 N N . HIS A 1 94 ? 12.061 0.799 -6.139 1.00 89.31 94 HIS A N 1
ATOM 743 C CA . HIS A 1 94 ? 12.259 0.245 -4.803 1.00 89.31 94 HIS A CA 1
ATOM 744 C C . HIS A 1 94 ? 11.611 -1.123 -4.645 1.00 89.31 94 HIS A C 1
ATOM 746 O O . HIS A 1 94 ? 10.803 -1.584 -5.452 1.00 89.31 94 HIS A O 1
ATOM 752 N N . THR A 1 95 ? 11.985 -1.794 -3.565 1.00 92.75 95 THR A N 1
ATOM 753 C CA . THR A 1 95 ? 11.272 -2.950 -3.029 1.00 92.75 95 THR A CA 1
ATOM 754 C C . THR A 1 95 ? 11.325 -2.829 -1.514 1.00 92.75 95 THR A C 1
ATOM 756 O O . THR A 1 95 ? 12.400 -2.789 -0.916 1.00 92.75 95 THR A O 1
ATOM 759 N N . LEU A 1 96 ? 10.157 -2.690 -0.902 1.00 94.88 96 LEU A N 1
ATOM 760 C CA . LEU A 1 96 ? 9.980 -2.467 0.523 1.00 94.88 96 LEU A CA 1
ATOM 761 C C . LEU A 1 96 ? 8.923 -3.429 1.041 1.00 94.88 96 LEU A C 1
ATOM 763 O O . LEU A 1 96 ? 7.925 -3.686 0.370 1.00 94.88 96 LEU A O 1
ATOM 767 N N . THR A 1 97 ? 9.095 -3.891 2.268 1.00 94.88 97 THR A N 1
ATOM 768 C CA . THR A 1 97 ? 8.071 -4.666 2.972 1.00 94.88 97 THR A CA 1
ATOM 769 C C . THR A 1 97 ? 7.679 -3.981 4.261 1.00 94.88 97 THR A C 1
ATOM 771 O O . THR A 1 97 ? 8.532 -3.393 4.924 1.00 94.88 97 THR A O 1
ATOM 774 N N . MET A 1 98 ? 6.422 -4.130 4.653 1.00 94.75 98 MET A N 1
ATOM 775 C CA . MET A 1 98 ? 5.935 -3.711 5.960 1.00 94.75 98 MET A CA 1
ATOM 776 C C . MET A 1 98 ? 5.170 -4.857 6.602 1.00 94.75 98 MET A C 1
ATOM 778 O O . MET A 1 98 ? 4.219 -5.372 6.018 1.00 94.75 98 MET A O 1
ATOM 782 N N . LYS A 1 99 ? 5.552 -5.216 7.829 1.00 93.00 99 LYS A N 1
ATOM 783 C CA . LYS A 1 99 ? 4.689 -6.000 8.716 1.00 93.00 99 LYS A CA 1
ATOM 784 C C . LYS A 1 99 ? 3.715 -5.030 9.364 1.00 93.00 99 LYS A C 1
ATOM 786 O O . LYS A 1 99 ? 4.093 -4.282 10.265 1.00 93.00 99 LYS A O 1
ATOM 791 N N . TYR A 1 100 ? 2.503 -4.978 8.839 1.00 93.19 100 TYR A N 1
ATOM 792 C CA . TYR A 1 100 ? 1.457 -4.109 9.343 1.00 93.19 100 TYR A CA 1
ATOM 793 C C . TYR A 1 100 ? 0.692 -4.811 10.462 1.00 93.19 100 TYR A C 1
ATOM 795 O O . TYR A 1 100 ? 0.331 -5.972 10.310 1.00 93.19 100 TYR A O 1
ATOM 803 N N . VAL A 1 101 ? 0.418 -4.099 11.552 1.00 91.56 101 VAL A N 1
ATOM 804 C CA . VAL A 1 101 ? -0.540 -4.477 12.597 1.00 91.56 101 VAL A CA 1
ATOM 805 C C . VAL A 1 101 ? -1.555 -3.349 12.718 1.00 91.56 101 VAL A C 1
ATOM 807 O O . VAL A 1 101 ? -1.153 -2.182 12.820 1.00 91.56 101 VAL A O 1
ATOM 810 N N . SER A 1 102 ? -2.845 -3.700 12.747 1.00 92.44 102 SER A N 1
ATOM 811 C CA . SER A 1 102 ? -3.937 -2.744 12.953 1.00 92.44 102 SER A CA 1
ATOM 812 C C . SER A 1 102 ? -3.623 -1.753 14.074 1.00 92.44 102 SER A C 1
ATOM 814 O O . SER A 1 102 ? -3.308 -2.134 15.201 1.00 92.44 102 SER A O 1
ATOM 816 N N . ILE A 1 103 ? -3.748 -0.462 13.765 1.00 92.94 103 ILE A N 1
ATOM 817 C CA . ILE A 1 103 ? -3.572 0.639 14.730 1.00 92.94 103 ILE A CA 1
ATOM 818 C C . ILE A 1 103 ? -4.889 1.056 15.403 1.00 92.94 103 ILE A C 1
ATOM 820 O O . ILE A 1 103 ? -4.962 2.070 16.114 1.00 92.94 103 ILE A O 1
ATOM 824 N N . TRP A 1 104 ? -5.964 0.319 15.132 1.00 92.81 104 TRP A N 1
ATOM 825 C CA . TRP A 1 104 ? -7.282 0.549 15.717 1.00 92.81 104 TRP A CA 1
ATOM 826 C C . TRP A 1 104 ? -7.587 -0.392 16.867 1.00 92.81 104 TRP A C 1
ATOM 828 O O . TRP A 1 104 ? -8.352 0.001 17.750 1.00 92.81 104 TRP A O 1
ATOM 838 N N . ASP A 1 105 ? -6.949 -1.559 16.883 1.00 81.44 105 ASP A N 1
ATOM 839 C CA . ASP A 1 105 ? -7.099 -2.532 17.948 1.00 81.44 105 ASP A CA 1
ATOM 840 C C . ASP A 1 105 ? -6.103 -2.257 19.075 1.00 81.44 105 ASP A C 1
ATOM 842 O O . ASP A 1 105 ? -4.892 -2.172 18.880 1.00 81.44 105 ASP A O 1
ATOM 846 N N . ASN A 1 106 ? -6.632 -2.127 20.291 1.00 65.12 106 ASN A N 1
ATOM 847 C CA . ASN A 1 106 ? -5.882 -1.886 21.527 1.00 65.12 106 ASN A CA 1
ATOM 848 C C . ASN A 1 106 ? -5.175 -3.164 22.023 1.00 65.12 106 ASN A C 1
ATOM 850 O O . ASN A 1 106 ? -5.219 -3.497 23.206 1.00 65.12 106 ASN A O 1
ATOM 854 N N . MET A 1 107 ? -4.545 -3.924 21.127 1.00 59.78 107 MET A N 1
ATOM 855 C CA . MET A 1 107 ? -3.851 -5.141 21.528 1.00 59.78 107 MET A CA 1
ATOM 856 C C . MET A 1 107 ? -2.506 -4.772 22.151 1.00 59.78 107 MET A C 1
ATOM 858 O O . MET A 1 107 ? -1.525 -4.474 21.474 1.00 59.78 107 MET A O 1
ATOM 862 N N . SER A 1 108 ? -2.481 -4.855 23.479 1.00 47.66 108 SER A N 1
ATOM 863 C CA . SER A 1 108 ? -1.340 -4.800 24.400 1.00 47.66 108 SER A CA 1
ATOM 864 C C . SER A 1 108 ? -0.241 -5.841 24.135 1.00 47.66 108 SER A C 1
ATOM 866 O O . SER A 1 108 ? 0.694 -5.953 24.919 1.00 47.66 108 SER A O 1
ATOM 868 N N . ASN A 1 109 ? -0.311 -6.580 23.028 1.00 47.59 109 ASN A N 1
ATOM 869 C CA . ASN A 1 109 ? 0.670 -7.582 22.626 1.00 47.59 109 ASN A CA 1
ATOM 870 C C . ASN A 1 109 ? 1.709 -6.985 21.669 1.00 47.59 109 ASN A C 1
ATOM 872 O O . ASN A 1 109 ? 2.086 -7.608 20.679 1.00 47.59 109 ASN A O 1
ATOM 876 N N . LYS A 1 110 ? 2.221 -5.788 21.984 1.00 51.19 110 LYS A N 1
ATOM 877 C CA . LYS A 1 110 ? 3.602 -5.468 21.611 1.00 51.19 110 LYS A CA 1
ATOM 878 C C . LYS A 1 110 ? 4.483 -6.342 22.500 1.00 51.19 110 LYS A C 1
ATOM 880 O O . LYS A 1 110 ? 4.982 -5.883 23.522 1.00 51.19 110 LYS A O 1
ATOM 885 N N . SER A 1 111 ? 4.593 -7.629 22.169 1.00 48.59 111 SER A N 1
ATOM 886 C CA . SER A 1 111 ? 5.689 -8.436 22.689 1.00 48.59 111 SER A CA 1
ATOM 887 C C . SER A 1 111 ? 6.967 -7.643 22.421 1.00 48.59 111 SER A C 1
ATOM 889 O O . SER A 1 111 ? 7.130 -7.097 21.332 1.00 48.59 111 SER A O 1
ATOM 891 N N . ASN A 1 112 ? 7.813 -7.512 23.440 1.00 46.69 112 ASN A N 1
ATOM 892 C CA . ASN A 1 112 ? 9.046 -6.714 23.476 1.00 46.69 112 ASN A CA 1
ATOM 893 C C . ASN A 1 112 ? 10.116 -7.124 22.438 1.00 46.69 112 ASN A C 1
ATOM 895 O O . ASN A 1 112 ? 11.290 -6.795 22.596 1.00 46.69 112 ASN A O 1
ATOM 899 N N . ASP A 1 113 ? 9.734 -7.823 21.376 1.00 50.41 113 ASP A N 1
ATOM 900 C CA . ASP A 1 113 ? 10.608 -8.121 20.263 1.00 50.41 113 ASP A CA 1
ATOM 901 C C . ASP A 1 113 ? 10.727 -6.878 19.387 1.00 50.41 113 ASP A C 1
ATOM 903 O O . ASP A 1 113 ? 9.742 -6.323 18.900 1.00 50.41 113 ASP A O 1
ATOM 907 N N . SER A 1 114 ? 11.974 -6.467 19.198 1.00 53.03 114 SER A N 1
ATOM 908 C CA . SER A 1 114 ? 12.544 -5.400 18.369 1.00 53.03 114 SER A CA 1
ATOM 909 C C . SER A 1 114 ? 12.145 -5.394 16.880 1.00 53.03 114 SER A C 1
ATOM 911 O O . SER A 1 114 ? 12.939 -5.010 16.023 1.00 53.03 114 SER A O 1
ATOM 913 N N . ASN A 1 115 ? 10.951 -5.857 16.526 1.00 63.19 115 ASN A N 1
ATOM 914 C CA . ASN A 1 115 ? 10.479 -5.932 15.156 1.00 63.19 115 ASN A CA 1
ATOM 915 C C . ASN A 1 115 ? 9.852 -4.592 14.756 1.00 63.19 115 ASN A C 1
ATOM 917 O O . ASN A 1 115 ? 8.893 -4.133 15.375 1.00 63.19 115 ASN A O 1
ATOM 921 N N . ASN A 1 116 ? 10.387 -3.977 13.699 1.00 80.12 116 ASN A N 1
ATOM 922 C CA . ASN A 1 116 ? 9.908 -2.717 13.122 1.00 80.12 116 ASN A CA 1
ATOM 923 C C . ASN A 1 116 ? 8.529 -2.910 12.451 1.00 80.12 116 ASN A C 1
ATOM 925 O O . ASN A 1 116 ? 8.412 -2.995 11.227 1.00 80.12 116 ASN A O 1
ATOM 929 N N . PHE A 1 117 ? 7.476 -3.058 13.259 1.00 89.31 117 PHE A N 1
ATOM 930 C CA . PHE A 1 117 ? 6.091 -3.099 12.795 1.00 89.31 117 PHE A CA 1
ATOM 931 C C . PHE A 1 117 ? 5.642 -1.727 12.313 1.00 89.31 117 PHE A C 1
ATOM 933 O O . PHE A 1 117 ? 6.061 -0.700 12.843 1.00 89.31 117 PHE A O 1
ATOM 940 N N . ASN A 1 118 ? 4.722 -1.720 11.350 1.00 94.56 118 ASN A N 1
ATOM 941 C CA . ASN A 1 118 ? 4.156 -0.508 10.762 1.00 94.56 118 ASN A CA 1
ATOM 942 C C . ASN A 1 118 ? 5.208 0.417 10.135 1.00 94.56 118 ASN A C 1
ATOM 944 O O . ASN A 1 118 ? 4.932 1.586 9.902 1.00 94.56 118 ASN A O 1
ATOM 948 N N . GLU A 1 119 ? 6.386 -0.102 9.800 1.00 95.62 119 GLU A N 1
ATOM 949 C CA . GLU A 1 119 ? 7.458 0.628 9.133 1.00 95.62 119 GLU A CA 1
ATOM 950 C C . GLU A 1 119 ? 7.844 -0.059 7.822 1.00 95.62 119 GLU A C 1
ATOM 952 O O . GLU A 1 119 ? 7.753 -1.279 7.678 1.00 95.62 119 GLU A O 1
ATOM 957 N N . TRP A 1 120 ? 8.260 0.744 6.843 1.00 96.25 120 TRP A N 1
ATOM 958 C CA . TRP A 1 120 ? 8.771 0.238 5.575 1.00 96.25 120 TRP A CA 1
ATOM 959 C C . TRP A 1 120 ? 10.241 -0.147 5.718 1.00 96.25 120 TRP A C 1
ATOM 961 O O . TRP A 1 120 ? 11.081 0.695 6.031 1.00 96.25 120 TRP A O 1
ATOM 971 N N . ILE A 1 121 ? 10.547 -1.409 5.431 1.00 94.38 121 ILE A N 1
ATOM 972 C CA . ILE A 1 121 ? 11.897 -1.968 5.486 1.00 94.38 121 ILE A CA 1
ATOM 973 C C . ILE A 1 121 ? 12.362 -2.258 4.061 1.00 94.38 121 ILE A C 1
ATOM 975 O O . ILE A 1 121 ? 11.643 -2.909 3.300 1.00 94.38 121 ILE A O 1
ATOM 979 N N . HIS A 1 122 ? 13.562 -1.795 3.709 1.00 91.81 122 HIS A N 1
ATOM 980 C CA . HIS A 1 122 ? 14.183 -2.134 2.431 1.00 91.81 122 HIS A CA 1
ATOM 981 C C . HIS A 1 122 ? 14.437 -3.628 2.324 1.00 91.81 122 HIS A C 1
ATOM 983 O O . HIS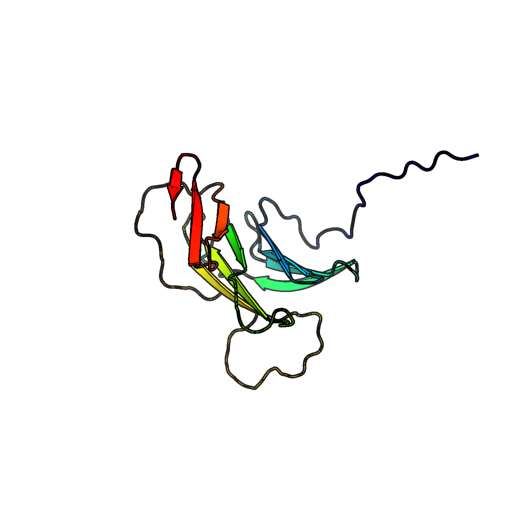 A 1 122 ? 15.034 -4.239 3.208 1.00 91.81 122 HIS A O 1
ATOM 989 N N . GLN A 1 123 ? 13.999 -4.191 1.205 1.00 87.69 123 GLN A N 1
ATOM 990 C CA . GLN A 1 123 ? 14.359 -5.536 0.797 1.00 87.69 123 GLN A CA 1
ATOM 991 C C . GLN A 1 123 ? 15.424 -5.480 -0.294 1.00 87.69 123 GLN A C 1
ATOM 993 O O . GLN A 1 123 ? 15.593 -4.465 -0.976 1.00 87.69 123 GLN A O 1
ATOM 998 N N . PHE A 1 124 ? 16.139 -6.589 -0.475 1.00 73.94 124 PHE A N 1
ATOM 999 C CA . PHE A 1 124 ? 17.033 -6.745 -1.617 1.00 73.94 124 PHE A CA 1
ATOM 1000 C C . PHE A 1 124 ? 16.236 -6.588 -2.921 1.00 73.94 124 PHE A C 1
ATOM 1002 O O . PHE A 1 124 ? 15.159 -7.163 -3.069 1.00 73.94 124 PHE A O 1
ATOM 1009 N N . ILE A 1 125 ? 16.749 -5.771 -3.846 1.00 62.69 125 ILE A N 1
ATOM 1010 C CA . ILE A 1 125 ? 16.079 -5.420 -5.106 1.00 62.69 125 ILE A CA 1
ATOM 1011 C C . ILE A 1 125 ? 15.820 -6.699 -5.912 1.00 62.69 125 ILE A C 1
ATOM 1013 O O . ILE A 1 125 ? 16.760 -7.356 -6.357 1.00 62.69 125 ILE A O 1
ATOM 1017 N N . ILE A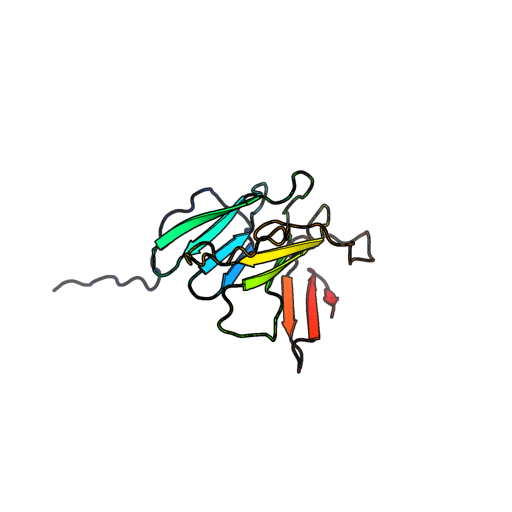 1 126 ? 14.544 -7.038 -6.111 1.00 56.38 126 ILE A N 1
ATOM 1018 C CA . ILE A 1 126 ? 14.127 -8.269 -6.807 1.00 56.38 126 ILE A CA 1
ATOM 1019 C C . ILE A 1 126 ? 14.264 -8.134 -8.338 1.00 56.38 126 ILE A C 1
ATOM 1021 O O . ILE A 1 126 ? 14.318 -9.131 -9.056 1.00 56.38 126 ILE A O 1
ATOM 1025 N N . GLU A 1 127 ? 14.387 -6.922 -8.887 1.00 55.56 127 GLU A N 1
ATOM 1026 C CA . GLU A 1 127 ? 14.321 -6.739 -10.340 1.00 55.56 127 GLU A CA 1
ATOM 1027 C C . GLU A 1 127 ? 15.669 -6.708 -11.071 1.00 55.56 127 GLU A C 1
ATOM 1029 O O . GLU A 1 127 ? 16.473 -5.784 -10.948 1.00 55.56 127 GLU A O 1
ATOM 1034 N N . ARG A 1 128 ? 15.832 -7.699 -11.956 1.00 52.12 128 ARG A N 1
ATOM 1035 C CA . ARG A 1 128 ? 16.991 -7.943 -12.828 1.00 52.12 128 ARG A CA 1
ATOM 1036 C C . ARG A 1 128 ? 17.145 -6.992 -14.024 1.00 52.12 128 ARG A C 1
ATOM 1038 O O . ARG A 1 128 ? 18.228 -6.959 -14.599 1.00 52.12 128 ARG A O 1
ATOM 1045 N N . ASN A 1 129 ? 16.112 -6.245 -14.431 1.00 54.81 129 ASN A N 1
ATOM 1046 C CA . ASN A 1 129 ? 16.145 -5.474 -15.684 1.00 54.81 129 ASN A CA 1
ATOM 1047 C C . ASN A 1 129 ? 16.122 -3.958 -15.463 1.00 54.81 129 ASN A C 1
ATOM 1049 O O . ASN A 1 129 ? 15.172 -3.392 -14.928 1.00 54.81 129 ASN A O 1
ATOM 1053 N N . LYS A 1 130 ? 17.191 -3.291 -15.900 1.00 54.38 130 LYS A N 1
ATOM 1054 C CA . LYS A 1 130 ? 17.537 -1.900 -15.563 1.00 54.38 130 LYS A CA 1
ATOM 1055 C C . LYS A 1 130 ? 16.789 -0.832 -16.389 1.00 54.38 130 LYS A C 1
ATOM 1057 O O . LYS A 1 130 ? 16.929 0.345 -16.085 1.00 54.38 130 LYS A O 1
ATOM 1062 N N . TYR A 1 131 ? 15.996 -1.209 -17.402 1.00 52.00 131 TYR A N 1
ATOM 1063 C CA . TYR A 1 131 ? 15.669 -0.294 -18.515 1.00 52.00 131 TYR A CA 1
ATOM 1064 C C . TYR A 1 131 ? 14.191 -0.128 -18.901 1.00 52.00 131 TYR A C 1
ATOM 1066 O O . TYR A 1 131 ? 13.911 0.368 -19.990 1.00 52.00 131 TYR A O 1
ATOM 1074 N N . HIS A 1 132 ? 13.231 -0.479 -18.048 1.00 57.97 132 HIS A N 1
ATOM 1075 C CA . HIS A 1 132 ? 11.819 -0.233 -18.366 1.00 57.97 132 HIS A CA 1
ATOM 1076 C C . HIS A 1 132 ? 11.220 0.869 -17.498 1.00 57.97 132 HIS A C 1
ATOM 1078 O O . HIS A 1 132 ? 11.611 1.062 -16.354 1.00 57.97 132 HIS A O 1
ATOM 1084 N N . TYR A 1 133 ? 10.317 1.649 -18.083 1.00 62.25 133 TYR A N 1
ATOM 1085 C CA . TYR A 1 133 ? 9.515 2.629 -17.369 1.00 62.25 133 TYR A CA 1
ATOM 1086 C C . TYR A 1 133 ? 8.418 1.879 -16.607 1.00 62.25 133 TYR A C 1
ATOM 1088 O O . TYR A 1 133 ? 7.625 1.162 -17.212 1.00 62.25 133 TYR A O 1
ATOM 1096 N N . TYR A 1 134 ? 8.399 2.029 -15.284 1.00 63.50 134 TYR A N 1
ATOM 1097 C CA . TYR A 1 134 ? 7.479 1.330 -14.377 1.00 63.50 134 TYR A CA 1
ATOM 1098 C C . TYR A 1 134 ? 6.203 2.128 -14.087 1.00 63.50 134 TYR A C 1
ATOM 1100 O O . TYR A 1 134 ? 5.404 1.729 -13.244 1.00 63.50 134 TYR A O 1
ATOM 1108 N N . GLY A 1 135 ? 5.995 3.260 -14.766 1.00 69.69 135 GLY A N 1
ATOM 1109 C CA . GLY A 1 135 ? 4.783 4.050 -14.587 1.00 69.69 135 GLY A CA 1
ATOM 1110 C C . GLY A 1 135 ? 3.542 3.220 -14.908 1.00 69.69 135 GLY A C 1
ATOM 1111 O O . GLY A 1 135 ? 3.421 2.663 -15.997 1.00 69.69 135 GLY A O 1
ATOM 1112 N N . GLY A 1 136 ? 2.633 3.132 -13.937 1.00 73.31 136 GLY A N 1
ATOM 1113 C CA . GLY A 1 136 ? 1.370 2.415 -14.090 1.00 73.31 136 GLY A CA 1
ATOM 1114 C C . GLY A 1 136 ? 1.451 0.903 -13.884 1.00 73.31 136 GLY A C 1
ATOM 1115 O O . GLY A 1 136 ? 0.514 0.212 -14.278 1.00 73.31 136 GLY A O 1
ATOM 1116 N N . LEU A 1 137 ? 2.517 0.379 -13.263 1.00 85.12 137 LEU A N 1
ATOM 1117 C CA . LEU A 1 137 ? 2.573 -1.048 -12.952 1.00 85.12 137 LEU A CA 1
ATOM 1118 C C . LEU A 1 137 ? 1.413 -1.464 -12.028 1.00 85.12 137 LEU A C 1
ATOM 1120 O O . LEU A 1 137 ? 0.964 -0.717 -11.146 1.00 85.12 137 LEU A O 1
ATOM 1124 N N . ARG A 1 138 ? 0.911 -2.675 -12.250 1.00 88.56 138 ARG A N 1
ATOM 1125 C CA . ARG A 1 138 ? -0.091 -3.328 -11.403 1.00 88.56 138 ARG A CA 1
ATOM 1126 C C . ARG A 1 138 ? 0.354 -4.748 -11.160 1.00 88.56 138 ARG A C 1
ATOM 1128 O O . ARG A 1 138 ? 1.016 -5.340 -12.010 1.00 88.56 138 ARG A O 1
ATOM 1135 N N . ALA A 1 139 ? -0.012 -5.283 -10.010 1.00 90.69 139 ALA A N 1
ATOM 1136 C CA . ALA A 1 139 ? 0.301 -6.656 -9.708 1.00 90.69 139 ALA A CA 1
ATOM 1137 C C . ALA A 1 139 ? -0.773 -7.306 -8.847 1.00 90.69 139 ALA A C 1
ATOM 1139 O O . ALA A 1 139 ? -1.479 -6.639 -8.089 1.00 90.69 139 ALA A O 1
ATOM 1140 N N . VAL A 1 140 ? -0.889 -8.621 -8.990 1.00 91.12 140 VAL A N 1
ATOM 1141 C CA . VAL A 1 140 ? -1.846 -9.452 -8.264 1.00 91.12 140 VAL A CA 1
ATOM 1142 C C . VAL A 1 140 ? -1.215 -10.805 -7.957 1.00 91.12 140 VAL A C 1
ATOM 1144 O O . VAL A 1 140 ? -0.449 -11.345 -8.756 1.00 91.12 140 VAL A O 1
ATOM 1147 N N . ILE A 1 141 ? -1.539 -11.349 -6.789 1.00 90.56 141 ILE A N 1
ATOM 1148 C CA . ILE A 1 141 ? -1.155 -12.705 -6.400 1.00 90.56 141 ILE A CA 1
ATOM 1149 C C . ILE A 1 141 ? -2.286 -13.653 -6.789 1.00 90.56 141 ILE A C 1
ATOM 1151 O O . ILE A 1 141 ? -3.456 -13.361 -6.545 1.00 90.56 141 ILE A O 1
ATOM 1155 N N . GLY A 1 142 ? -1.936 -14.786 -7.392 1.00 88.81 142 GLY A N 1
ATOM 1156 C CA . GLY A 1 142 ? -2.902 -15.806 -7.780 1.00 88.81 142 GLY A CA 1
ATOM 1157 C C . GLY A 1 142 ? -2.253 -17.160 -8.055 1.00 88.81 142 GLY A C 1
ATOM 1158 O O . GLY A 1 142 ? -1.218 -17.510 -7.488 1.00 88.81 142 GLY A O 1
ATOM 1159 N N . GLY A 1 143 ? -2.872 -17.936 -8.945 1.00 87.75 143 GLY A N 1
ATOM 1160 C CA . GLY A 1 143 ? -2.530 -19.345 -9.147 1.00 87.75 143 GLY A CA 1
ATOM 1161 C C . GLY A 1 143 ? -3.225 -20.256 -8.131 1.00 87.75 143 GLY A C 1
ATOM 1162 O O . GLY A 1 143 ? -3.897 -19.787 -7.216 1.00 87.75 143 GLY A O 1
ATOM 1163 N N . ARG A 1 144 ? -3.084 -21.578 -8.296 1.00 85.94 144 ARG A N 1
ATOM 1164 C CA . ARG A 1 144 ? -3.836 -22.572 -7.502 1.00 85.94 144 ARG A CA 1
ATOM 1165 C C . ARG A 1 144 ? -3.604 -22.440 -5.992 1.00 85.94 144 ARG A C 1
ATOM 1167 O O . ARG A 1 144 ? -4.519 -22.709 -5.226 1.00 85.94 144 ARG A O 1
ATOM 1174 N N . ASN A 1 145 ? -2.403 -22.013 -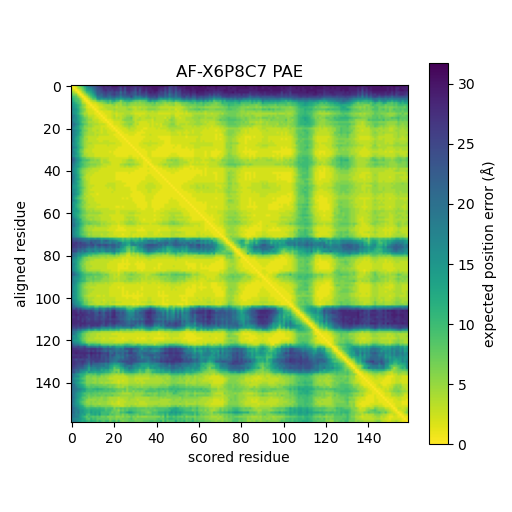5.598 1.00 85.88 145 ASN A N 1
ATOM 1175 C CA . ASN A 1 145 ? -1.977 -21.907 -4.204 1.00 85.88 145 ASN A CA 1
ATOM 1176 C C . ASN A 1 145 ? -1.472 -20.492 -3.858 1.00 85.88 145 ASN A C 1
ATOM 1178 O O . ASN A 1 145 ? -0.594 -20.367 -3.009 1.00 85.88 145 ASN A O 1
ATOM 1182 N N . ASN A 1 146 ? -1.944 -19.442 -4.548 1.00 86.19 146 ASN A N 1
ATOM 1183 C CA . ASN A 1 146 ? -1.459 -18.062 -4.357 1.00 86.19 146 ASN A CA 1
ATOM 1184 C C . ASN A 1 146 ? 0.075 -17.927 -4.461 1.00 86.19 146 ASN A C 1
ATOM 1186 O O . ASN A 1 146 ? 0.700 -17.127 -3.772 1.00 86.19 146 ASN A O 1
ATOM 1190 N N . ASN A 1 147 ? 0.689 -18.752 -5.310 1.00 86.44 147 ASN A N 1
ATOM 1191 C CA . ASN A 1 147 ? 2.137 -18.903 -5.431 1.00 86.44 147 ASN A CA 1
ATOM 1192 C C . ASN A 1 147 ? 2.727 -18.174 -6.647 1.00 86.44 147 ASN A C 1
ATOM 1194 O O . ASN A 1 147 ? 3.928 -18.281 -6.888 1.00 86.44 147 ASN A O 1
ATOM 1198 N N . LEU A 1 148 ? 1.892 -17.493 -7.436 1.00 88.62 148 LEU A N 1
ATOM 1199 C CA . LEU A 1 148 ? 2.296 -16.760 -8.634 1.00 88.62 148 LEU A CA 1
ATOM 1200 C C . LEU A 1 148 ? 2.051 -15.262 -8.444 1.00 88.62 148 LEU A C 1
ATOM 1202 O O . LEU A 1 148 ? 0.982 -14.866 -7.969 1.00 88.62 148 LEU A O 1
ATOM 1206 N N . LEU A 1 149 ? 3.025 -14.445 -8.851 1.00 89.25 149 LEU A N 1
ATOM 1207 C CA . LEU A 1 149 ? 2.948 -12.988 -8.824 1.00 89.25 149 LEU A CA 1
ATOM 1208 C C . LEU A 1 149 ? 2.823 -12.466 -10.254 1.00 89.25 149 LEU A C 1
ATOM 1210 O O . LEU A 1 149 ? 3.806 -12.332 -10.969 1.00 89.25 149 LEU A O 1
ATOM 1214 N N . PHE A 1 150 ? 1.607 -12.123 -10.658 1.00 89.44 150 PHE A N 1
ATOM 1215 C CA . PHE A 1 150 ? 1.374 -11.525 -11.965 1.00 89.44 150 PHE A CA 1
ATOM 1216 C C . PHE A 1 150 ? 1.674 -10.032 -11.890 1.00 89.44 150 PHE A C 1
ATOM 1218 O O . PHE A 1 150 ? 1.080 -9.332 -11.068 1.00 89.44 150 PHE A O 1
ATOM 1225 N N . ILE A 1 151 ? 2.556 -9.535 -12.754 1.00 88.62 151 ILE A N 1
ATOM 1226 C CA . ILE A 1 151 ? 2.887 -8.111 -12.861 1.00 88.62 151 ILE A CA 1
ATOM 1227 C C . ILE A 1 151 ? 2.607 -7.664 -14.291 1.00 88.62 151 ILE A C 1
ATOM 1229 O O . ILE A 1 151 ? 3.074 -8.271 -15.255 1.00 88.62 151 ILE A O 1
ATOM 1233 N N . THR A 1 152 ? 1.847 -6.583 -14.434 1.00 87.19 152 THR A N 1
ATOM 1234 C CA . THR A 1 152 ? 1.573 -5.956 -15.726 1.00 87.19 152 THR A CA 1
ATOM 1235 C C . THR A 1 152 ? 2.340 -4.650 -15.853 1.00 87.19 152 THR A C 1
ATOM 1237 O O . THR A 1 152 ? 2.230 -3.760 -15.005 1.00 87.19 152 THR A O 1
ATOM 1240 N N . TYR A 1 153 ? 3.046 -4.526 -16.965 1.00 80.44 153 TYR A N 1
ATOM 1241 C CA . TYR A 1 153 ? 3.632 -3.305 -17.499 1.00 80.44 153 TYR A CA 1
ATOM 1242 C C . TYR A 1 153 ? 2.834 -2.879 -18.738 1.00 80.44 153 TYR A C 1
ATOM 1244 O O . TYR A 1 153 ? 2.144 -3.718 -19.317 1.00 80.44 153 TYR A O 1
ATOM 1252 N N . PRO A 1 154 ? 2.962 -1.627 -19.216 1.00 78.25 154 PRO A N 1
ATOM 1253 C CA . PRO A 1 154 ? 2.196 -1.147 -20.369 1.00 78.25 154 PRO A CA 1
ATOM 1254 C C . PRO A 1 154 ? 2.188 -2.079 -21.593 1.00 78.25 154 PRO A C 1
ATOM 1256 O O . PRO A 1 154 ? 1.173 -2.173 -22.270 1.00 78.25 154 PRO A O 1
ATOM 1259 N N . ASN A 1 155 ? 3.289 -2.799 -21.848 1.00 79.44 155 ASN A N 1
ATOM 1260 C CA . ASN A 1 155 ? 3.436 -3.679 -23.014 1.00 79.44 155 ASN A CA 1
ATOM 1261 C C . ASN A 1 155 ? 3.660 -5.163 -22.670 1.00 79.44 155 ASN A C 1
ATOM 1263 O O . ASN A 1 155 ? 3.851 -5.965 -23.581 1.00 79.44 155 ASN A O 1
ATOM 1267 N N . TYR A 1 156 ? 3.696 -5.541 -21.387 1.00 81.12 156 TYR A N 1
ATOM 1268 C CA . TYR A 1 156 ? 4.115 -6.886 -20.975 1.00 81.12 156 TYR A CA 1
ATOM 1269 C C . TYR A 1 156 ? 3.356 -7.365 -19.744 1.00 81.12 156 TYR A C 1
ATOM 1271 O O . TYR A 1 156 ? 3.074 -6.586 -18.839 1.00 81.12 156 TYR A O 1
ATOM 1279 N N . ILE A 1 157 ? 3.114 -8.669 -19.676 1.00 83.81 157 ILE A N 1
ATOM 1280 C CA . ILE A 1 157 ? 2.735 -9.362 -18.447 1.00 83.81 157 ILE A CA 1
ATOM 1281 C C . ILE A 1 157 ? 3.843 -10.356 -18.099 1.00 83.81 157 ILE A C 1
ATOM 1283 O O . ILE A 1 157 ? 4.322 -11.078 -18.975 1.00 83.81 157 ILE A O 1
ATOM 1287 N N . CYS A 1 158 ? 4.269 -10.376 -16.840 1.00 83.75 158 CYS A N 1
ATOM 1288 C CA . CYS A 1 158 ? 5.149 -11.409 -16.305 1.00 83.75 158 CYS A CA 1
ATOM 1289 C C . CYS A 1 158 ? 4.509 -12.092 -15.095 1.00 83.75 158 CYS A C 1
ATOM 1291 O O . CYS A 1 158 ? 3.538 -11.591 -14.524 1.00 83.75 158 CYS A O 1
ATOM 1293 N N . VAL A 1 159 ? 5.042 -13.267 -14.773 1.00 84.44 159 VAL A N 1
ATOM 1294 C CA . VAL A 1 159 ? 4.635 -14.148 -13.675 1.00 84.44 159 VAL A CA 1
ATOM 1295 C C . VAL A 1 159 ? 5.873 -14.526 -12.878 1.00 84.44 159 VAL A C 1
ATOM 1297 O O . VAL A 1 159 ? 6.930 -14.681 -13.536 1.00 84.44 159 VAL A O 1
#

InterPro domains:
  IPR015915 Kelch-type beta-propeller [SSF117281] (7-122)

Mean predicted aligned error: 8.05 Å

Sequence (159 aa):
MGNQNTTSFQILKDLPTSLSESQCVLHKHELLLCGGANKRTCYSYHTLKNEYKFICKYPRDVELNGHCVMKLVDNDNEDSNQIILLSFGGYPKHTLTMKYVSIWDNMSNKSNDSNNFNEWIHQFIIERNKYHYYGGLRAVIGGRNNNLLFITYPNYICV

Radius of gyration: 17.59 Å; Cα contacts (8 Å, |Δi|>4): 291; chains: 1; bounding box: 62×38×47 Å

Secondary structure (DSSP, 8-state):
-------S----SPPSS--SS-EEEEETTEEEEEEETTEEEEEEEETTTTEEEEEEE--TT---TTEEEEEEP--S-TT-SEEEEEEEETTTTEEEEEEEE-SSS------S----TTS-EEPP-----S----TT-EEEEESTTS-EEEEEETTEEE-

Organism: Reticulomyxa filosa (NCBI:txid46433)

Nearest PDB structures (foldseek):
  8h37-assembly1_N  TM=6.262E-01  e=7.208E-03  Homo sapiens
  3ium-assembly1_A  TM=4.584E-01  e=8.973E-01  Aeromonas caviae
  3iun-assembly1_A  TM=4.616E-01  e=1.251E+00  Aeromonas caviae
  8otz-assembly1_Ad  TM=3.353E-01  e=3.212E+00  Bos taurus
  7y1x-assembly1_A  TM=3.854E-01  e=8.246E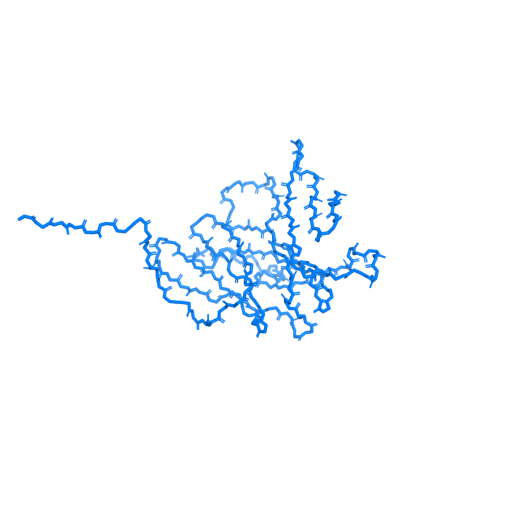+00  Microbulbifer arenaceous

Foldseek 3Di:
DDDPPPDPDDDADDDPDDAAQWEWDDDPQWIWTQAHAVGFWIWIQGNVVSDIDTLGGADPPDGCALKYKDWQDDPPDSPAQWTKMWIFDAVVTFTWIATEGDPVDPPPPPPVDPDPHSYIDGDDHPDPDDDDHNHNKDWDQDDPVSPDIWIDDPVDIDD

Solvent-accessible surface area (backbone atoms only — not comparable to full-atom values): 9792 Å² total; per-residue (Å²): 136,85,83,77,84,78,63,96,68,80,88,71,72,79,68,98,57,95,72,45,82,50,34,66,45,81,53,91,61,28,42,35,37,58,24,11,56,97,34,50,54,22,34,37,33,31,68,89,75,63,44,75,43,81,62,41,54,55,59,93,92,63,50,42,44,30,37,35,57,45,76,55,89,70,90,77,51,94,84,49,63,56,49,43,36,42,37,35,48,12,60,64,69,49,33,31,37,25,47,36,56,58,89,82,62,89,67,84,75,72,62,90,63,92,67,70,60,45,35,66,40,83,47,81,76,83,78,89,72,95,83,75,83,33,65,71,34,46,71,50,74,33,69,100,77,60,78,38,54,38,38,38,47,96,89,47,74,50,107

pLDDT: mean 83.57, std 14.93, range [42.75, 97.5]